Protein AF-A0A243RFW2-F1 (afdb_monomer)

Solvent-accessible surface area (backbone atoms only — not comparable to full-atom values): 3618 Å² total; per-residue (Å²): 110,67,69,59,54,53,50,51,51,51,54,52,51,53,50,50,51,54,54,50,51,55,49,39,36,74,70,68,80,38,60,72,93,50,76,80,57,77,8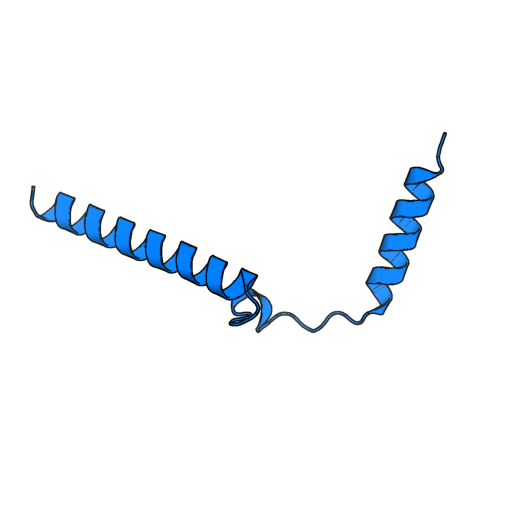2,73,66,76,66,63,59,57,56,52,51,51,57,51,53,55,61,71,69,61,132

Radius of gyration: 20.86 Å; Cα contacts (8 Å, |Δi|>4): 7; chains: 1; bounding box: 31×38×52 Å

Structure (mmCIF, N/CA/C/O backbone):
data_AF-A0A243RFW2-F1
#
_entry.id   AF-A0A243RFW2-F1
#
loop_
_atom_site.group_PDB
_atom_site.id
_atom_site.type_symbol
_atom_site.label_atom_id
_atom_site.label_alt_id
_atom_site.label_comp_id
_atom_site.label_asym_id
_atom_site.label_entity_id
_atom_site.label_seq_id
_atom_site.pdbx_PDB_ins_code
_atom_site.Cartn_x
_atom_site.Cartn_y
_atom_site.Cartn_z
_atom_site.occupancy
_atom_site.B_iso_or_equiv
_atom_site.auth_seq_id
_atom_site.auth_comp_id
_atom_site.auth_asym_id
_atom_site.auth_atom_id
_atom_site.pdbx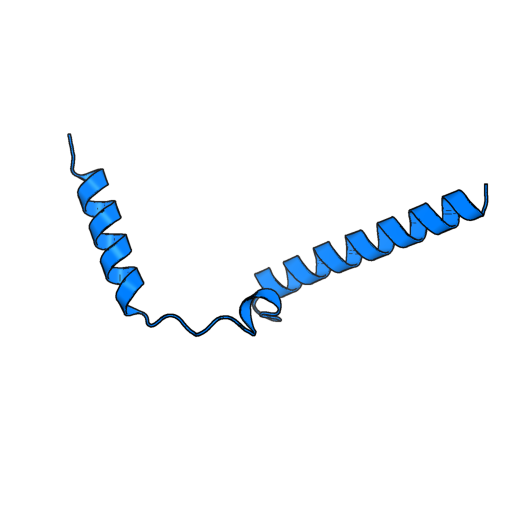_PDB_model_num
ATOM 1 N N . MET A 1 1 ? 15.866 2.773 -23.271 1.00 87.31 1 MET A N 1
ATOM 2 C CA . MET A 1 1 ? 14.399 2.974 -23.317 1.00 87.31 1 MET A CA 1
ATOM 3 C C . MET A 1 1 ? 13.663 1.882 -22.560 1.00 87.31 1 MET A C 1
ATOM 5 O O . MET A 1 1 ? 12.915 2.206 -21.652 1.00 87.31 1 MET A O 1
ATOM 9 N N . GLU A 1 2 ? 13.932 0.611 -22.851 1.00 90.25 2 GLU A N 1
ATOM 10 C CA . GLU A 1 2 ? 13.281 -0.541 -22.207 1.00 90.25 2 GLU A CA 1
ATOM 11 C C . GLU A 1 2 ? 13.383 -0.556 -20.671 1.00 90.25 2 GLU A C 1
ATOM 13 O O . GLU A 1 2 ? 12.368 -0.665 -19.992 1.00 90.25 2 GLU A O 1
ATOM 18 N N . ILE A 1 3 ? 14.577 -0.324 -20.112 1.00 93.94 3 ILE A N 1
ATOM 19 C CA . ILE A 1 3 ? 14.789 -0.287 -18.651 1.00 93.94 3 ILE A CA 1
ATOM 20 C C . ILE A 1 3 ? 13.942 0.800 -17.977 1.00 93.94 3 ILE A C 1
ATOM 22 O O . ILE A 1 3 ? 13.410 0.586 -16.893 1.00 93.94 3 ILE A O 1
ATOM 26 N N . VAL A 1 4 ? 13.782 1.957 -18.625 1.00 96.38 4 VAL A N 1
ATOM 27 C CA . VAL A 1 4 ? 12.983 3.068 -18.089 1.00 96.38 4 VAL A CA 1
ATOM 28 C C . VAL A 1 4 ? 11.504 2.685 -18.057 1.00 96.38 4 VAL A C 1
ATOM 30 O O . VAL A 1 4 ? 10.833 2.922 -17.058 1.00 96.38 4 VAL A O 1
ATOM 33 N N . VAL A 1 5 ? 11.007 2.038 -19.116 1.00 95.75 5 VAL A N 1
ATOM 34 C CA . VAL A 1 5 ? 9.624 1.541 -19.183 1.00 95.75 5 VAL A CA 1
ATOM 35 C C . VAL A 1 5 ? 9.379 0.469 -18.121 1.00 95.75 5 VAL A C 1
ATOM 37 O O . VAL A 1 5 ? 8.376 0.536 -17.414 1.00 95.75 5 VAL A O 1
ATOM 40 N N . ALA A 1 6 ? 10.314 -0.469 -17.955 1.00 96.44 6 ALA A N 1
ATOM 41 C CA . ALA A 1 6 ? 10.232 -1.491 -16.917 1.00 96.44 6 ALA A CA 1
ATOM 42 C C . ALA A 1 6 ? 10.198 -0.866 -15.512 1.00 96.44 6 ALA A C 1
ATOM 44 O O . ALA A 1 6 ? 9.358 -1.234 -14.693 1.00 96.44 6 ALA A O 1
ATOM 45 N N . PHE A 1 7 ? 11.046 0.133 -15.249 1.00 97.38 7 PHE A N 1
ATOM 46 C CA . PHE A 1 7 ? 11.047 0.856 -13.976 1.00 97.38 7 PHE A CA 1
ATOM 47 C C . PHE A 1 7 ? 9.720 1.566 -13.709 1.00 97.38 7 PHE A C 1
ATOM 49 O O . PHE A 1 7 ? 9.160 1.435 -12.621 1.00 97.38 7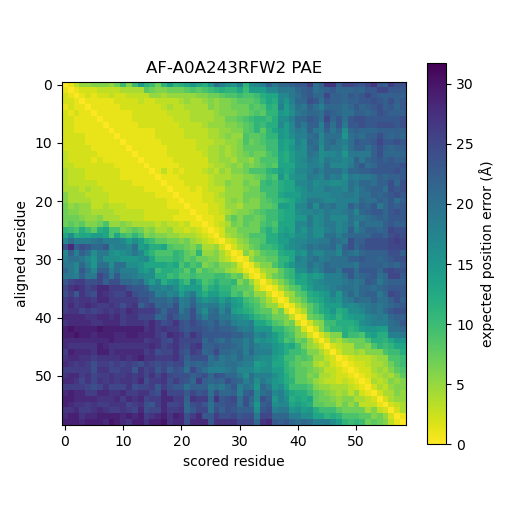 PHE A O 1
ATOM 56 N N . LEU A 1 8 ? 9.192 2.288 -14.700 1.00 96.50 8 LEU A N 1
ATOM 57 C CA . LEU A 1 8 ? 7.907 2.976 -14.576 1.00 96.50 8 LEU A CA 1
ATOM 58 C C . LEU A 1 8 ? 6.766 1.992 -14.321 1.00 96.50 8 LEU A C 1
ATOM 60 O O . LEU A 1 8 ? 5.911 2.258 -13.480 1.00 96.50 8 LEU A O 1
ATOM 64 N N . PHE A 1 9 ? 6.781 0.841 -14.994 1.00 96.62 9 PHE A N 1
ATOM 65 C CA . PHE A 1 9 ? 5.793 -0.208 -14.776 1.00 96.62 9 PHE A CA 1
ATOM 66 C C . PHE A 1 9 ? 5.841 -0.739 -13.339 1.00 96.62 9 PHE A C 1
ATOM 68 O O . PHE A 1 9 ? 4.805 -0.804 -12.680 1.00 96.62 9 PHE A O 1
ATOM 75 N N . VAL A 1 10 ? 7.034 -1.040 -12.817 1.00 97.25 10 VAL A N 1
ATOM 76 C CA . VAL A 1 10 ? 7.204 -1.499 -11.429 1.00 97.25 10 VAL A CA 1
ATOM 77 C C . VAL A 1 10 ? 6.697 -0.453 -10.436 1.00 97.25 10 VAL A C 1
ATOM 79 O O . VAL A 1 10 ? 5.924 -0.789 -9.540 1.00 97.25 10 VAL A O 1
ATOM 82 N N . VAL A 1 11 ? 7.071 0.819 -10.610 1.00 97.25 11 VAL A N 1
ATOM 83 C CA . VAL A 1 11 ? 6.609 1.915 -9.740 1.00 97.25 11 VAL A CA 1
ATOM 84 C C . VAL A 1 11 ? 5.084 2.028 -9.759 1.00 97.25 11 VAL A C 1
ATOM 86 O O . VAL A 1 11 ? 4.460 2.157 -8.706 1.00 97.25 11 VAL A O 1
ATOM 89 N N . LEU A 1 12 ? 4.474 1.937 -10.940 1.00 97.75 12 LEU A N 1
ATOM 90 C CA . LEU A 1 12 ? 3.029 2.064 -11.107 1.00 97.75 12 LEU A CA 1
ATOM 91 C C . LEU A 1 12 ? 2.275 0.884 -10.477 1.00 97.75 12 LEU A C 1
ATOM 93 O O . LEU A 1 12 ? 1.261 1.092 -9.809 1.00 97.75 12 LEU A O 1
ATOM 97 N N . VAL A 1 13 ? 2.800 -0.337 -10.614 1.00 97.19 13 VAL A N 1
ATOM 98 C CA . VAL A 1 13 ? 2.257 -1.535 -9.955 1.00 97.19 13 VAL A CA 1
ATOM 99 C C . VAL A 1 13 ? 2.347 -1.414 -8.433 1.00 97.19 13 VAL A C 1
ATOM 101 O O . VAL A 1 13 ? 1.350 -1.647 -7.748 1.00 97.19 13 VAL A O 1
ATOM 104 N N . LEU A 1 14 ? 3.501 -1.007 -7.894 1.00 96.56 14 LEU A N 1
ATOM 105 C CA . LEU A 1 14 ? 3.686 -0.826 -6.449 1.00 96.56 14 LEU A CA 1
ATOM 106 C C . LEU A 1 14 ? 2.737 0.237 -5.887 1.00 96.56 14 LEU A C 1
ATOM 108 O O . LEU A 1 14 ? 2.102 0.014 -4.858 1.00 96.56 14 LEU A O 1
ATOM 112 N N . PHE A 1 15 ? 2.584 1.358 -6.592 1.00 95.44 15 PHE A N 1
ATOM 113 C CA . PHE A 1 15 ? 1.652 2.413 -6.206 1.00 95.44 15 PHE A CA 1
ATOM 114 C C . PHE A 1 15 ? 0.191 1.939 -6.230 1.00 95.44 15 PHE A C 1
ATOM 116 O O . PHE A 1 15 ? -0.581 2.236 -5.316 1.00 95.44 15 PHE A O 1
ATOM 123 N N . GLY A 1 16 ? -0.194 1.167 -7.250 1.00 95.12 16 GLY A N 1
ATOM 124 C CA . GLY A 1 16 ? -1.528 0.576 -7.342 1.00 95.12 16 GLY A CA 1
ATOM 125 C C . GLY A 1 16 ? -1.826 -0.377 -6.184 1.00 95.12 16 GLY A C 1
ATOM 126 O O . GLY A 1 16 ? -2.899 -0.296 -5.582 1.00 95.12 16 GLY A O 1
ATOM 127 N N . LEU A 1 17 ? -0.865 -1.236 -5.833 1.00 93.44 17 LEU A N 1
ATOM 128 C CA . LEU A 1 17 ? -0.984 -2.161 -4.705 1.00 93.44 17 LEU A CA 1
ATOM 129 C C . LEU A 1 17 ? -1.111 -1.425 -3.370 1.00 93.44 17 LEU A C 1
ATOM 131 O O . LEU A 1 17 ? -2.016 -1.745 -2.600 1.00 93.44 17 LEU A O 1
ATOM 135 N N . ASP A 1 18 ? -0.279 -0.412 -3.121 1.00 89.19 18 ASP A N 1
ATOM 136 C CA . ASP A 1 18 ? -0.359 0.411 -1.907 1.00 89.19 18 ASP A CA 1
ATOM 137 C C . ASP A 1 18 ? -1.741 1.071 -1.776 1.00 89.19 18 ASP A C 1
ATOM 139 O O . ASP A 1 18 ? -2.427 0.959 -0.753 1.00 89.19 18 ASP A O 1
ATOM 143 N N . ARG A 1 19 ? -2.231 1.670 -2.868 1.00 90.81 19 ARG A N 1
ATOM 144 C CA . ARG A 1 19 ? -3.533 2.340 -2.868 1.00 90.81 19 ARG A CA 1
ATOM 145 C C . ARG A 1 19 ? -4.701 1.370 -2.697 1.00 90.81 19 ARG A C 1
ATOM 147 O O . ARG A 1 19 ? -5.665 1.713 -2.003 1.00 90.81 19 ARG A O 1
ATOM 154 N N . MET A 1 20 ? -4.617 0.182 -3.298 1.00 88.62 20 MET A N 1
ATOM 155 C CA . MET A 1 20 ? -5.606 -0.889 -3.146 1.00 88.62 20 MET A CA 1
ATOM 156 C C . MET A 1 20 ? -5.628 -1.418 -1.711 1.00 88.62 20 MET A C 1
ATOM 158 O O . MET A 1 20 ? -6.704 -1.601 -1.140 1.00 88.62 20 MET A O 1
ATOM 162 N N . MET A 1 21 ? -4.459 -1.587 -1.096 1.00 84.38 21 MET A 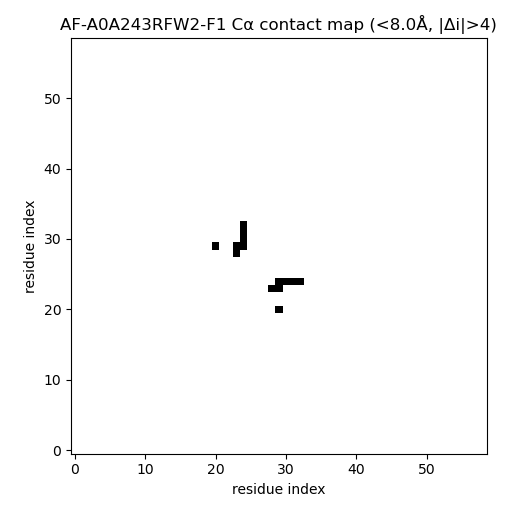N 1
ATOM 163 C CA . MET A 1 21 ? -4.327 -2.014 0.294 1.00 84.38 21 MET A CA 1
ATOM 164 C C . MET A 1 21 ? -4.972 -1.010 1.256 1.00 84.38 21 MET A C 1
ATOM 166 O O . MET A 1 21 ? -5.768 -1.395 2.112 1.00 84.38 21 MET A O 1
ATOM 170 N N . LEU A 1 22 ? -4.732 0.289 1.050 1.00 84.50 22 LEU A N 1
ATOM 171 C CA . LEU A 1 22 ? -5.381 1.356 1.821 1.00 84.50 22 LEU A CA 1
ATOM 172 C C . LEU A 1 22 ? -6.905 1.374 1.641 1.00 84.50 22 LEU A C 1
ATOM 174 O O . LEU A 1 22 ? -7.649 1.728 2.558 1.00 84.50 22 LEU A O 1
ATOM 178 N N . TRP A 1 23 ? -7.394 1.030 0.452 1.00 84.00 23 TRP A N 1
ATOM 179 C CA . TRP A 1 23 ? -8.828 0.963 0.187 1.00 84.00 23 TRP A CA 1
ATOM 180 C C . TRP A 1 23 ? -9.488 -0.253 0.850 1.00 84.00 23 TRP A C 1
ATOM 182 O O . TRP A 1 23 ? -10.577 -0.128 1.417 1.00 84.00 23 TRP A O 1
ATOM 192 N N . LEU A 1 24 ? -8.804 -1.399 0.850 1.00 83.06 24 LEU A N 1
ATOM 193 C CA . LEU A 1 24 ? -9.202 -2.600 1.588 1.00 83.06 24 LEU A CA 1
ATOM 194 C C . LEU A 1 24 ? -9.248 -2.352 3.104 1.00 83.06 24 LEU A C 1
ATOM 196 O O . LEU A 1 24 ? -10.187 -2.801 3.766 1.00 83.06 24 LEU A O 1
ATOM 200 N N . GLU A 1 25 ? -8.295 -1.581 3.635 1.00 79.88 25 GLU A N 1
ATOM 201 C CA . GLU A 1 25 ? -8.290 -1.152 5.038 1.00 79.88 25 GLU A CA 1
ATOM 202 C C . GLU A 1 25 ? -9.471 -0.221 5.353 1.00 79.88 25 GLU A C 1
ATOM 204 O O . GLU A 1 25 ? -10.173 -0.432 6.343 1.00 79.88 25 GLU A O 1
ATOM 209 N N . ARG A 1 26 ? -9.786 0.747 4.477 1.00 73.00 26 ARG A N 1
ATOM 210 C CA . ARG A 1 26 ? -10.955 1.638 4.657 1.00 73.00 26 ARG A CA 1
ATOM 211 C C . ARG A 1 26 ? -12.294 0.908 4.664 1.00 73.00 26 ARG A C 1
ATOM 213 O O . ARG A 1 26 ? -13.207 1.352 5.350 1.00 73.00 26 ARG A O 1
ATOM 220 N N . ARG A 1 27 ? -12.437 -0.177 3.898 1.00 76.81 27 ARG A N 1
ATOM 221 C CA . ARG A 1 27 ? -13.664 -0.995 3.897 1.00 76.81 27 ARG A CA 1
ATOM 222 C C . ARG A 1 27 ? -13.774 -1.926 5.109 1.00 76.81 27 ARG A C 1
ATOM 224 O O . ARG A 1 27 ? -14.765 -2.636 5.218 1.00 76.81 27 ARG A O 1
ATOM 231 N N . GLY A 1 28 ? -12.774 -1.950 5.994 1.00 66.69 28 GLY A N 1
ATOM 232 C CA . GLY A 1 28 ? -12.760 -2.820 7.171 1.00 66.69 28 GLY A CA 1
ATOM 233 C C . GLY A 1 28 ? -12.530 -4.301 6.852 1.00 66.69 28 GLY A C 1
ATOM 234 O O . GLY A 1 28 ? -12.617 -5.130 7.751 1.00 66.69 28 GLY A O 1
ATOM 235 N N . HIS A 1 29 ? -12.215 -4.648 5.598 1.00 64.06 29 HIS A N 1
ATOM 236 C CA . HIS A 1 29 ? -11.960 -6.032 5.189 1.00 64.06 29 HIS A CA 1
ATOM 237 C C . HIS A 1 29 ? -10.574 -6.525 5.615 1.00 64.06 29 HIS A C 1
ATOM 239 O O . HIS A 1 29 ? -10.386 -7.723 5.809 1.00 64.06 29 HIS A O 1
ATOM 245 N N . VAL A 1 30 ? -9.596 -5.621 5.739 1.00 64.44 30 VAL A N 1
ATOM 246 C CA . VAL A 1 30 ? -8.211 -5.985 6.051 1.00 64.44 30 VAL A CA 1
ATOM 247 C C . VAL A 1 30 ? -7.617 -4.953 6.998 1.00 64.44 30 VAL A C 1
ATOM 249 O O . VAL A 1 30 ? -7.306 -3.840 6.598 1.00 64.44 30 VAL A O 1
ATOM 252 N N . ASN A 1 31 ? -7.414 -5.312 8.263 1.00 63.47 31 ASN A N 1
ATOM 253 C CA . ASN A 1 31 ? -6.856 -4.396 9.260 1.00 63.47 31 ASN A CA 1
ATOM 254 C C . ASN A 1 31 ? -5.315 -4.419 9.261 1.00 63.47 31 ASN A C 1
ATOM 256 O O . ASN A 1 31 ? -4.693 -4.416 10.318 1.00 63.47 31 ASN A O 1
ATOM 260 N N . TRP A 1 32 ? -4.689 -4.469 8.078 1.00 63.09 32 TRP A N 1
ATOM 261 C CA . TRP A 1 32 ? -3.263 -4.791 7.902 1.00 63.09 32 TRP A CA 1
ATOM 262 C C . TRP A 1 32 ? -2.334 -3.916 8.747 1.00 63.09 32 TRP A C 1
ATOM 264 O O . TRP A 1 32 ? -1.433 -4.415 9.419 1.00 63.09 32 TRP A O 1
ATOM 274 N N . ARG A 1 33 ? -2.591 -2.604 8.772 1.00 63.28 33 ARG A N 1
ATOM 275 C CA . ARG A 1 33 ? -1.783 -1.637 9.524 1.00 63.28 33 ARG A CA 1
ATOM 276 C C . ARG A 1 33 ? -2.010 -1.710 11.038 1.00 63.28 33 ARG A C 1
ATOM 278 O O . ARG A 1 33 ? -1.191 -1.205 11.806 1.00 63.28 33 ARG A O 1
ATOM 285 N N . ARG A 1 34 ? -3.110 -2.330 11.481 1.00 63.06 34 ARG A N 1
ATOM 286 C CA . ARG A 1 34 ? -3.495 -2.478 12.893 1.00 63.06 34 ARG A CA 1
ATOM 287 C C . ARG A 1 34 ? -3.334 -3.897 13.442 1.00 63.06 34 ARG A C 1
ATOM 289 O O . ARG A 1 34 ? -3.404 -4.040 14.657 1.00 63.06 34 ARG A O 1
ATOM 296 N N . THR A 1 35 ? -3.030 -4.905 12.621 1.00 61.44 35 THR A N 1
ATOM 297 C CA . THR A 1 35 ? -2.855 -6.320 13.030 1.00 61.44 35 THR A CA 1
ATOM 298 C C . THR A 1 35 ? -1.737 -6.558 14.069 1.00 61.44 35 THR A C 1
ATOM 300 O O . THR A 1 35 ? -1.624 -7.651 14.606 1.00 61.44 35 THR A O 1
ATOM 303 N N . GLY A 1 36 ? -0.938 -5.544 14.420 1.00 60.78 36 GLY A N 1
ATOM 304 C CA . GLY A 1 36 ? 0.046 -5.598 15.513 1.00 60.78 36 GLY A CA 1
ATOM 305 C C . GLY A 1 36 ? -0.117 -4.523 16.594 1.00 60.78 36 GLY A C 1
ATOM 306 O O . GLY A 1 36 ? 0.688 -4.472 17.524 1.00 60.78 36 GLY A O 1
ATOM 307 N N . ARG A 1 37 ? -1.124 -3.640 16.504 1.00 57.25 37 ARG A N 1
ATOM 308 C CA . ARG A 1 37 ? -1.384 -2.666 17.573 1.00 57.25 37 ARG A CA 1
ATOM 309 C C . ARG A 1 37 ? -2.231 -3.330 18.650 1.00 57.25 37 ARG A C 1
ATOM 311 O O . ARG A 1 37 ? -3.330 -3.799 18.380 1.00 57.25 37 ARG A O 1
ATOM 318 N N . ARG A 1 38 ? -1.715 -3.322 19.881 1.00 57.53 38 ARG A N 1
ATOM 319 C CA . ARG A 1 38 ? -2.451 -3.672 21.102 1.00 57.53 38 ARG A CA 1
ATOM 320 C C . ARG A 1 38 ? -3.805 -2.952 21.064 1.00 57.53 38 ARG A C 1
ATOM 322 O O . ARG A 1 38 ? -3.817 -1.736 20.866 1.00 57.53 38 ARG A O 1
ATOM 329 N N . ASN A 1 39 ? -4.913 -3.687 21.200 1.00 56.91 39 ASN A N 1
ATOM 330 C CA . ASN A 1 39 ? -6.237 -3.087 21.374 1.00 56.91 39 ASN A CA 1
ATOM 331 C C . ASN A 1 39 ? -6.135 -2.152 22.579 1.00 56.91 39 ASN A C 1
ATOM 333 O O . ASN A 1 39 ? -5.984 -2.611 23.711 1.00 56.91 39 ASN A O 1
ATOM 337 N N . LEU A 1 40 ? -6.103 -0.847 22.323 1.00 58.50 40 LEU A N 1
ATOM 338 C CA . LEU A 1 40 ? -6.197 0.132 23.389 1.00 58.50 40 LEU A CA 1
ATOM 339 C C . LEU A 1 40 ? -7.603 -0.036 23.965 1.00 58.50 40 LEU A C 1
ATOM 341 O O . LEU A 1 40 ? -8.572 -0.039 23.204 1.00 58.50 40 LEU A O 1
ATOM 345 N N . SER A 1 41 ? -7.666 -0.268 25.283 1.00 55.78 41 SER A N 1
ATOM 346 C CA . SER A 1 41 ? -8.897 -0.273 26.088 1.00 55.78 41 SER A CA 1
ATOM 347 C C . SER A 1 41 ? -9.788 0.896 25.661 1.00 55.78 41 SER A C 1
ATOM 349 O O . SER A 1 41 ? -9.270 1.897 25.183 1.00 55.78 41 SER A O 1
ATOM 351 N N . ALA A 1 42 ? -11.106 0.791 25.811 1.00 55.97 42 ALA A N 1
ATOM 352 C CA . ALA A 1 42 ? -12.039 1.881 25.509 1.00 55.97 42 ALA A CA 1
ATOM 353 C C . ALA A 1 42 ? -11.980 3.039 26.536 1.00 55.97 42 ALA A C 1
ATOM 355 O O . ALA A 1 42 ? -12.610 4.076 26.334 1.00 55.97 42 ALA A O 1
ATOM 356 N N . GLU A 1 43 ? -11.199 2.899 27.611 1.00 49.09 43 GLU A N 1
ATOM 357 C CA . GLU A 1 43 ? -10.995 3.935 28.638 1.00 49.09 43 GLU A CA 1
ATOM 358 C C . GLU A 1 43 ? -10.394 5.278 28.164 1.00 49.09 43 GLU A C 1
ATOM 360 O O . GLU A 1 43 ? -10.928 6.312 28.558 1.00 49.09 43 GLU A O 1
ATOM 365 N N . PRO A 1 44 ? -9.361 5.352 27.298 1.00 56.16 44 PRO A N 1
ATOM 366 C CA . PRO A 1 44 ? -8.728 6.612 26.923 1.00 56.16 44 PRO A CA 1
ATOM 367 C C . PRO A 1 44 ? -9.579 7.429 25.940 1.00 56.16 44 PRO A C 1
ATOM 369 O O . PRO A 1 44 ? -9.325 8.614 25.745 1.00 56.16 44 PRO A O 1
ATOM 372 N N . THR A 1 45 ? -10.595 6.826 25.310 1.00 57.44 45 THR A N 1
ATOM 373 C CA . THR A 1 45 ? -11.562 7.559 24.477 1.00 57.44 45 THR A CA 1
ATOM 374 C C . THR A 1 45 ? -12.461 8.463 25.313 1.00 57.44 45 THR A C 1
ATOM 376 O O . THR A 1 45 ? -12.767 9.560 24.862 1.00 57.44 45 THR A O 1
ATOM 379 N N . ALA A 1 46 ? -12.830 8.047 26.530 1.00 59.44 46 ALA A N 1
ATOM 380 C CA . ALA A 1 46 ? -13.629 8.872 27.435 1.00 59.44 46 ALA A CA 1
ATOM 381 C C . ALA A 1 46 ? -12.833 10.084 27.952 1.00 59.44 46 ALA A C 1
ATOM 383 O O . ALA A 1 46 ? -13.360 11.191 28.014 1.00 59.44 46 ALA A O 1
ATOM 384 N N . GLU A 1 47 ? -11.544 9.889 28.248 1.00 59.53 47 GLU A N 1
ATOM 385 C CA . GLU A 1 47 ? -10.653 10.962 28.702 1.00 59.53 47 GLU A CA 1
ATOM 386 C C . GLU A 1 47 ? -10.376 11.986 27.583 1.00 59.53 47 GLU A C 1
ATOM 388 O O . GLU A 1 47 ? -10.411 13.197 27.810 1.00 59.53 47 GLU A O 1
ATOM 393 N N . LEU A 1 48 ? -10.195 11.528 26.338 1.00 66.19 48 LEU A N 1
ATOM 394 C CA . LEU A 1 48 ? -10.002 12.426 25.195 1.00 66.19 48 LEU A CA 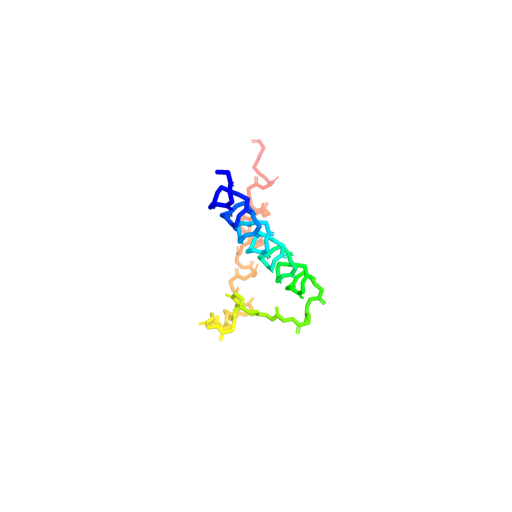1
ATOM 395 C C . LEU A 1 48 ? -11.251 13.267 24.891 1.00 66.19 48 LEU A C 1
ATOM 397 O O . LEU A 1 48 ? -11.123 14.444 24.558 1.00 66.19 48 LEU A O 1
ATOM 401 N N . ASP A 1 49 ? -12.441 12.681 25.032 1.00 66.69 49 ASP A N 1
ATOM 402 C CA . ASP A 1 49 ? -13.705 13.395 24.833 1.00 66.69 49 ASP A CA 1
ATOM 403 C C . ASP A 1 49 ? -13.889 14.477 25.910 1.00 66.69 49 ASP A C 1
ATOM 405 O O . ASP A 1 49 ? -14.212 15.621 25.589 1.00 66.69 49 ASP A O 1
ATOM 409 N N . SER A 1 50 ? -13.546 14.181 27.173 1.00 66.75 50 SER A N 1
ATOM 410 C CA . SER A 1 50 ? -13.553 15.196 28.238 1.00 66.75 50 SER A CA 1
ATOM 411 C C . SER A 1 50 ? -12.573 16.348 27.988 1.00 66.75 50 SER A C 1
ATOM 413 O O . SER A 1 50 ? -12.942 17.507 28.167 1.00 66.75 50 SER A O 1
ATOM 415 N N . LEU A 1 51 ? -11.363 16.064 27.490 1.00 68.88 51 LEU A N 1
ATOM 416 C CA . LEU A 1 51 ? -10.362 17.096 27.185 1.00 68.88 51 LEU A CA 1
ATOM 417 C C . LEU A 1 51 ? -10.761 17.978 25.989 1.00 68.88 51 LEU A C 1
ATOM 419 O O . LEU A 1 51 ? -10.406 19.160 25.936 1.00 68.88 51 LEU A O 1
ATOM 423 N N . LEU A 1 52 ? -11.491 17.422 25.018 1.00 72.12 52 LEU A N 1
ATOM 424 C CA . LEU A 1 52 ? -12.019 18.171 23.874 1.00 72.12 52 LEU A CA 1
ATOM 425 C C . LEU A 1 52 ? -13.209 19.049 24.270 1.00 72.12 52 LEU A C 1
ATOM 427 O O . LEU A 1 52 ?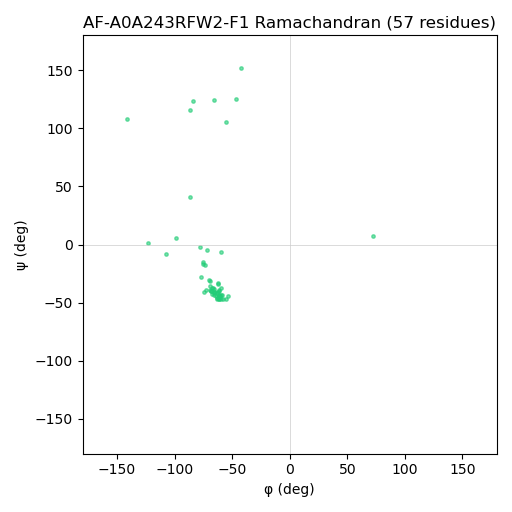 -13.281 20.201 23.836 1.00 72.12 52 LEU A O 1
ATOM 431 N N . VAL A 1 53 ? -14.105 18.536 25.116 1.00 72.81 53 VAL A N 1
ATOM 432 C CA . VAL A 1 53 ? -15.241 19.297 25.655 1.00 72.81 53 VAL A CA 1
ATOM 433 C C . VAL A 1 53 ? -14.759 20.452 26.536 1.00 72.81 53 VAL A C 1
ATOM 435 O O . VAL A 1 53 ? -15.268 21.564 26.404 1.00 72.81 53 VAL A O 1
ATOM 438 N N . GLU A 1 54 ? -13.735 20.237 27.364 1.00 67.75 54 GLU A N 1
ATOM 439 C CA . GLU A 1 54 ? -13.178 21.279 28.235 1.00 67.75 54 GLU A CA 1
ATOM 440 C C . GLU A 1 54 ? -12.503 22.411 27.445 1.00 67.75 54 GLU A C 1
ATOM 442 O O . GLU A 1 54 ? -12.695 23.586 27.759 1.00 67.75 54 GLU A O 1
ATOM 447 N N . ARG A 1 55 ? -11.813 22.096 26.339 1.00 62.12 55 ARG A N 1
ATOM 448 C CA . ARG A 1 55 ? -11.297 23.128 25.420 1.00 62.12 55 ARG A CA 1
ATOM 449 C C . ARG A 1 55 ? -12.381 23.854 24.628 1.00 62.12 55 ARG A C 1
ATOM 451 O O . ARG A 1 55 ? -12.178 25.009 24.268 1.00 62.12 55 ARG A O 1
ATOM 458 N N . ALA A 1 56 ? -13.497 23.197 24.321 1.00 62.88 56 ALA A N 1
ATOM 459 C CA . ALA A 1 56 ? -14.611 23.818 23.605 1.00 62.88 56 ALA A CA 1
ATOM 460 C C . ALA A 1 56 ? -15.438 24.768 24.492 1.00 62.88 56 ALA A C 1
ATOM 462 O O . ALA A 1 56 ? -16.199 25.576 23.965 1.00 62.88 56 ALA A O 1
ATOM 463 N N . HIS A 1 57 ? -15.296 24.675 25.819 1.00 59.09 57 HIS A N 1
ATOM 464 C CA . HIS A 1 57 ? -15.997 25.507 26.804 1.00 59.09 57 HIS A CA 1
ATOM 465 C C . HIS A 1 57 ? -15.171 26.682 27.346 1.00 59.09 57 HIS A C 1
ATOM 467 O O . HIS A 1 57 ? -15.627 27.384 28.249 1.00 59.09 57 HIS A O 1
ATOM 473 N N . GLN A 1 58 ? -13.972 26.916 26.811 1.00 55.81 58 GLN A N 1
ATOM 474 C CA . GLN A 1 58 ? -13.147 28.056 27.195 1.00 55.81 58 GLN A CA 1
ATOM 475 C C . GLN A 1 58 ? -13.540 29.278 26.330 1.00 55.81 58 GLN A C 1
ATOM 477 O O . GLN A 1 58 ? -13.407 29.185 25.108 1.00 55.81 58 GLN A O 1
ATOM 482 N N . PRO A 1 59 ? -14.087 30.366 26.917 1.00 57.28 59 PRO A N 1
ATOM 483 C CA . PRO A 1 59 ? -14.550 31.549 26.181 1.00 57.28 59 PRO A CA 1
ATOM 484 C C . PRO A 1 59 ? -13.413 32.388 25.585 1.00 57.28 59 PRO A C 1
ATOM 486 O O . PRO A 1 59 ? -12.299 32.385 26.159 1.00 57.28 59 PRO A O 1
#

Foldseek 3Di:
DVVVVVVVVVVVVVVVVVVVVVVCCVVVNDVPVCPPPDPDPCVVVVVVVVVVVVVVPDD

Sequence (59 aa):
MEIVVAFLFVVLVLFGLDRMMLWLERRGHVNWRRTGRRNLSAEPTAELDSLLVERAHQP

Mean predicted aligned error: 13.93 Å

Organism: NCBI:txid569862

pLDDT: mean 75.04, std 15.79, range [49.09, 97.75]

Secondary structure (DSSP, 8-state):
-HHHHHHHHHHHHHHHHHHHHHHHHHTTS--TTTTTS----SHHHHHHHHHHHHHHT--

=== Feature glossary ===
Annotated list of the representations used here:

Nearest PDB structures. The Foldseek neighbor list gives the closest experimentally determined structures in the PDB, ranked by structural alignment. TM-score near 1 means near-identical fold; near 0.3 means only rough topology match. This is how one finds what a novel AlphaFold prediction most resembles in the solved-structure universe.

Foldseek 3Di. Foldseek's 3Di representation compresses backbone geometry into a per-residue letter drawn from a learned twenty-state alphabet. It captures the tertiary interaction pattern around each residue — which residues are packed against it in space, regardless of where they are in sequence.

Radius of gyration, Cα contacts, bounding box. Radius of gyration (Rg) is the root-mean-square distance of Cα atoms from their centroid — a single number for overall size and compactness. A globular domain of N residues has Rg ≈ 2.2·N^0.38 Å; an extended or disordered chain has a much larger Rg. The Cα contact count is the number of residue pairs whose Cα atoms are within 8 Å and are more than four positions apart in sequence — a standard proxy for tertiary packing density. The bounding box is the smallest axis-aligned box enclosing all Cα atoms.

InterPro / GO / CATH / organism. The annotation block draws on four external resources. InterPro: which protein families and domains the sequence belongs to. GO: standardized terms for what the protein does, what process it participates in, and where in the cell it acts. CATH: which structural fold it has in the CATH hierarchy. Organism: the species of origin.

mmCIF coordinates. The mmCIF block holds the 3D Cartesian coordinates of each backbone atom (N, Cα, C, O) in ångströms. mmCIF is the PDB's canonical archive format — a tagged-loop text representation of the atomic model.

pLDDT. pLDDT is the predicted lDDT-Cα score: AlphaFold's confidence that the local environment of each residue (all inter-atomic distances within 15 Å) is correctly placed. It is a per-residue number between 0 and 100, with higher meaning more reliable.

Backbone torsions (φ/ψ). φ (phi) and ψ (psi) are the two rotatable backbone dihedrals per residue: φ is the C(i-1)–N–Cα–C torsion, ψ is the N–Cα–C–N(i+1) torsion, both in degrees on (−180°, 180°]. α-helical residues cluster near (−60°, −45°); β-strand residues near (−120°, +130°). A Ramachandran plot is simply a scatter of (φ, ψ) for every residue.

B-factor. For experimental (PDB) structures, the B-factor (temperature factor) quantifies the positional spread of each atom in the crystal — a combination of thermal vibration and static disorder — in units of Å². High B-factors mark flexible loops or poorly resolved regions; low B-factors mark the rigid, well-ordered core.

Secondary structure (3-state, P-SEA). SS3 is a coarse h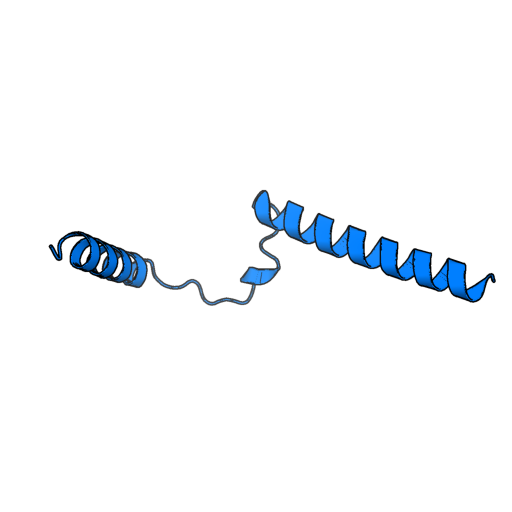elix/strand/coil call (letters a/b/c) made by the P-SEA algorithm from inter-Cα distance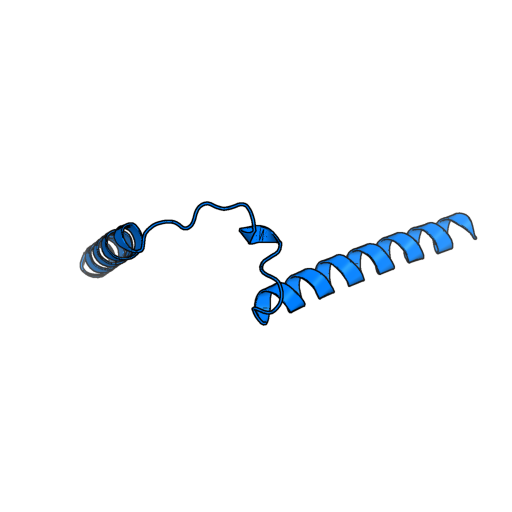s and dihedrals. It is less detailed than DSSP but needs only Cα positions.

Predicted aligned error. Predicted aligned error is AlphaFold's pairwise confidence. Unlike pLDDT (per-residue), PAE is per-residue-pair and captures whether two parts of the structure are correctly placed relative to each other. Units are ångströms of expected positional error.

Solvent-accessible surface area. Solvent-accessible surface area (SASA) is the area in Å² traced out by the centre of a 1.4 Å probe sphere (a water molecule) rolled over the protein's van der Waals surface (Shrake–Rupley / Lee–Richards construction). Buried residues have near-zero SASA; fully exposed residues can exceed 200 Å². The total SASA scales roughly with the number of surface residues.

Secondary structure (8-state, DSSP). The SS8 string is DSSP's per-residue secondary-structure call. α-helix (H) means an i→i+4 H-bond ladder; β-strand (E) means the residue participates in a β-sheet; 3₁₀ (G) and π (I) are tighter and wider helices; T/S are turns/bends; '-' is loop.

Rendered structure images. Structure images are PyMOL renders from six orthogonal camera directions. Cartoon representation draws helices as coils and strands as arrows; sticks shows the backbone as bonds; surface shows the solvent-excluded envelope. Rainbow coloring maps sequence position to hue (blue→red, N→C); chain coloring assigns a distinct color per polypeptide.

Sequence. The amino-acid sequence is the protein's primary structure: the linear order of residues from the N-terminu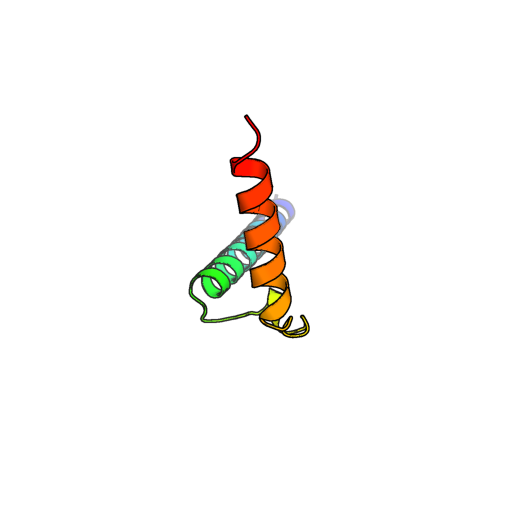s to the C-terminus, written in one-letter code. Everything else here — the 3D coordinates, the secondary structure, the domain annotations — is ultimately a consequence of this string.

Contact-map, Ramachandran, and PAE plots. Three diagnostic plots accompany the record. The Cα contact map visualizes the tertiary structure as a 2D adjacency matrix (8 Å cutoff, sequence-local contacts suppressed). The Ramachandran plot shows the distribution of backbone (φ, ψ) torsions, with points in the α and β basins reflecting secondary structure content. The PAE plot shows AlphaFold's inter-residue confidence as a color matrix.